Protein AF-A0AAV4GTW4-F1 (afdb_monomer)

Solvent-accessible surface area (backbone atoms only — not comparable to full-atom values): 4946 Å² total; per-residue (Å²): 137,84,76,79,82,50,72,66,62,56,50,59,38,48,52,40,29,52,50,23,52,53,52,48,29,72,65,66,73,48,82,84,55,89,89,61,62,64,67,62,46,59,73,72,50,95,55,96,60,55,73,54,54,49,55,48,42,54,39,27,56,40,87,53,55,87,75,34,65,54,70,74,50,51,53,36,51,72,65,76,106

pLDDT: mean 84.24, std 14.0, range [36.94, 95.69]

Nearest PDB structures (foldseek):
  4cyj-assembly1_A  TM=7.024E-01  e=4.479E-01  Thermochaetoides thermophila
  4cyj-assembly1_B  TM=7.005E-01  e=5.342E-01  Thermochaetoides thermophila
  4cyi-assembly4_G  TM=6.735E-01  e=6.370E-01  Thermochaetoides thermophila
  4cyi-assembly2_C  TM=6.978E-01  e=1.288E+00  Thermochaetoides thermophila
  4cyi-assembly3_A  TM=6.740E-01  e=1.366E+00  Thermochaetoides thermophila

Mean predicted aligned error: 6.53 Å

Sequence (81 aa):
MSRPLSLASFGHQSDIYAIGVMFWCLVSGEDPEQGADLLERLAATDVNLSQSQRTTLERLLEPNPEKRPCACQVVKMLSGH

InterPro domains:
  IPR000719 Protein kinase domain [PS50011] (1-81)
  IPR011009 Protein kinase-like domain superfamily [SSF56112] (9-78)

Secondary structure (DSSP, 8-state):
-PPP--HHHHHHHHHHHHHHHHHHHHHH-----TT--HHHHHHHS-----HHHHHHHHHHS-SSGGGSPPHHHHHHHHHT-

Radius of gyration: 13.49 Å; Cα contacts (8 Å, |Δi|>4): 63; chains: 1; bounding box: 29×31×42 Å

Organism: NCBI:txid1093978

Foldseek 3Di:
DDDPPPPVLVVQLVVLLVVLLVLLCVQQVDHPPPPDQSLVVLVVGPTPDDPLSSVLSCLSNPPDSVSRDGPVVSVVSVVVD

Structure (mmCIF, N/CA/C/O backbone):
data_AF-A0AAV4GTW4-F1
#
_entry.id   AF-A0AAV4GTW4-F1
#
loop_
_atom_site.group_PDB
_atom_site.id
_atom_site.type_symbol
_atom_site.label_atom_id
_atom_site.label_alt_id
_atom_site.label_comp_id
_atom_site.label_asym_id
_atom_site.label_entity_id
_atom_site.label_seq_id
_atom_site.pdbx_PDB_ins_code
_atom_site.Cartn_x
_atom_site.Cartn_y
_atom_site.Cartn_z
_atom_site.occupancy
_atom_site.B_iso_or_equiv
_atom_site.auth_seq_id
_atom_site.auth_comp_id
_atom_site.auth_asym_id
_atom_site.auth_atom_id
_atom_site.pdbx_PDB_model_num
ATOM 1 N N . MET A 1 1 ? 2.718 9.170 -31.077 1.00 36.94 1 MET A N 1
ATOM 2 C CA . MET A 1 1 ? 4.020 8.525 -30.802 1.00 36.94 1 MET A CA 1
ATOM 3 C C . MET A 1 1 ? 3.957 7.933 -29.403 1.00 36.94 1 MET A C 1
ATOM 5 O O . MET A 1 1 ? 4.083 8.674 -28.439 1.00 36.94 1 MET A O 1
ATOM 9 N N . SER A 1 2 ? 3.668 6.638 -29.284 1.00 46.59 2 SER A N 1
ATOM 10 C CA . SER A 1 2 ? 3.602 5.954 -27.986 1.00 46.59 2 SER A CA 1
ATOM 11 C C . SER A 1 2 ? 5.014 5.524 -27.591 1.00 46.59 2 SER A C 1
ATOM 13 O O . SER A 1 2 ? 5.659 4.791 -28.340 1.00 46.59 2 SER A O 1
ATOM 15 N N . ARG A 1 3 ? 5.530 6.027 -26.461 1.00 53.19 3 ARG A N 1
ATOM 16 C CA . ARG A 1 3 ? 6.807 5.555 -25.896 1.00 53.19 3 ARG A CA 1
ATOM 17 C C . ARG A 1 3 ? 6.690 4.050 -25.625 1.00 53.19 3 ARG A C 1
ATOM 19 O O . ARG A 1 3 ? 5.660 3.637 -25.095 1.00 53.19 3 ARG A O 1
ATOM 26 N N . PRO A 1 4 ? 7.713 3.237 -25.937 1.00 49.25 4 PRO A N 1
ATOM 27 C CA . PRO A 1 4 ? 7.731 1.858 -25.480 1.00 49.25 4 PRO A CA 1
ATOM 28 C C . PRO A 1 4 ? 7.745 1.877 -23.948 1.00 49.25 4 PRO A C 1
ATOM 30 O O . PRO A 1 4 ? 8.639 2.472 -23.340 1.00 49.25 4 PRO A O 1
ATOM 33 N N . LEU A 1 5 ? 6.719 1.286 -23.331 1.00 54.75 5 LEU A N 1
ATOM 34 C CA . LEU A 1 5 ? 6.682 1.017 -21.897 1.00 54.75 5 LEU A CA 1
ATOM 35 C C . LEU A 1 5 ? 7.905 0.155 -21.581 1.00 54.75 5 LEU A C 1
ATOM 37 O O . LEU A 1 5 ? 7.973 -1.005 -21.982 1.00 54.75 5 LEU A O 1
ATOM 41 N N . SER A 1 6 ? 8.927 0.740 -20.954 1.00 56.91 6 SER A N 1
ATOM 42 C CA . SER A 1 6 ? 10.117 -0.025 -20.594 1.00 56.91 6 SER A CA 1
ATOM 43 C C . SER A 1 6 ? 9.704 -1.089 -19.575 1.00 56.91 6 SER A C 1
ATOM 45 O O . SER A 1 6 ? 8.920 -0.808 -18.668 1.00 56.91 6 SER A O 1
ATOM 47 N N . LEU A 1 7 ? 10.231 -2.307 -19.703 1.00 54.16 7 LEU A N 1
ATOM 48 C CA . LEU A 1 7 ? 10.014 -3.408 -18.752 1.00 54.16 7 LEU A CA 1
ATOM 49 C C . LEU A 1 7 ? 10.217 -2.979 -17.285 1.00 54.16 7 LEU A C 1
ATOM 51 O O . LEU A 1 7 ? 9.535 -3.475 -16.392 1.00 54.16 7 LEU A O 1
A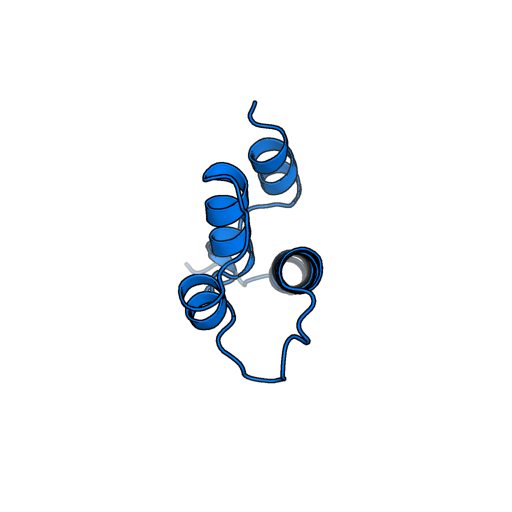TOM 55 N N . ALA A 1 8 ? 11.092 -1.998 -17.037 1.00 54.78 8 ALA A N 1
ATOM 56 C CA . ALA A 1 8 ? 11.308 -1.431 -15.710 1.00 54.78 8 ALA A CA 1
ATOM 57 C C . ALA A 1 8 ? 10.061 -0.724 -15.149 1.00 54.78 8 ALA A C 1
ATOM 59 O O . ALA A 1 8 ? 9.800 -0.822 -13.955 1.00 54.78 8 ALA A O 1
ATOM 60 N N . SER A 1 9 ? 9.259 -0.050 -15.980 1.00 55.62 9 SER A N 1
ATOM 61 C CA . SER A 1 9 ? 7.996 0.575 -15.556 1.00 55.62 9 SER A CA 1
ATOM 62 C C . SER A 1 9 ? 6.989 -0.453 -15.039 1.00 55.62 9 SER A C 1
ATOM 64 O O . SER A 1 9 ? 6.219 -0.152 -14.131 1.00 55.62 9 SER A O 1
ATOM 66 N N . PHE A 1 10 ? 6.990 -1.658 -15.612 1.00 61.53 10 PHE A N 1
ATOM 67 C CA . PHE A 1 10 ? 6.073 -2.722 -15.209 1.00 61.53 10 PHE A CA 1
ATOM 68 C C . PHE A 1 10 ? 6.494 -3.358 -13.878 1.00 61.53 10 PHE A C 1
ATOM 70 O O . PHE A 1 10 ? 5.636 -3.664 -13.053 1.00 61.53 10 PHE A O 1
ATOM 77 N N . GLY A 1 11 ? 7.807 -3.479 -13.636 1.00 78.31 11 GLY A N 1
ATOM 78 C CA . GLY A 1 11 ? 8.359 -3.964 -12.366 1.00 78.31 11 GLY A CA 1
ATOM 79 C C . GLY A 1 11 ? 7.943 -3.086 -11.188 1.00 78.31 11 GLY A C 1
ATOM 80 O O . GLY A 1 11 ? 7.229 -3.549 -10.306 1.00 78.31 11 GLY A O 1
ATOM 81 N N . HIS A 1 12 ? 8.257 -1.787 -11.249 1.00 85.75 12 HIS A N 1
ATOM 82 C CA . HIS A 1 12 ? 7.942 -0.866 -10.151 1.00 85.75 12 HIS A CA 1
ATOM 83 C C . HIS A 1 12 ? 6.444 -0.839 -9.824 1.00 85.75 12 HIS A C 1
ATOM 85 O O . HIS A 1 12 ? 6.073 -0.859 -8.658 1.00 85.75 12 HIS A O 1
ATOM 91 N N . GLN A 1 13 ? 5.565 -0.828 -10.831 1.00 92.19 13 GLN A N 1
ATOM 92 C CA . GLN A 1 13 ? 4.123 -0.805 -10.569 1.00 92.19 13 GLN A CA 1
ATOM 93 C C . GLN A 1 13 ? 3.576 -2.140 -10.055 1.00 92.19 13 GLN A C 1
ATOM 95 O O . GLN A 1 13 ? 2.548 -2.156 -9.372 1.00 92.19 13 GLN A O 1
ATOM 100 N N . SER A 1 14 ? 4.247 -3.252 -10.356 1.00 91.00 14 SER A N 1
ATOM 101 C CA . SER A 1 14 ? 3.931 -4.555 -9.764 1.00 91.00 14 SER A CA 1
ATOM 102 C C . SER 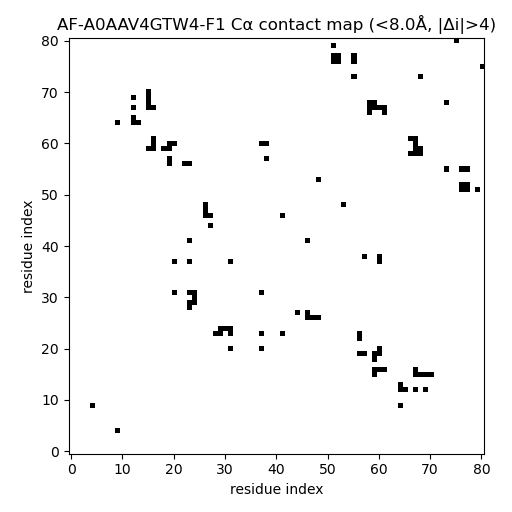A 1 14 ? 4.312 -4.589 -8.283 1.00 91.00 14 SER A C 1
ATOM 104 O O . SER A 1 14 ? 3.517 -5.058 -7.474 1.00 91.00 14 SER A O 1
ATOM 106 N N . ASP A 1 15 ? 5.454 -4.002 -7.910 1.00 93.38 15 ASP A N 1
ATOM 107 C CA . ASP A 1 15 ? 5.877 -3.888 -6.507 1.00 93.38 15 ASP A CA 1
ATOM 108 C C . ASP A 1 15 ? 4.885 -3.053 -5.682 1.00 93.38 15 ASP A C 1
ATOM 110 O O . ASP A 1 15 ? 4.513 -3.432 -4.572 1.00 93.38 15 ASP A O 1
ATOM 114 N N . ILE A 1 16 ? 4.391 -1.942 -6.241 1.00 95.69 16 ILE A N 1
ATOM 115 C CA . ILE A 1 16 ? 3.370 -1.097 -5.597 1.00 95.69 16 ILE A CA 1
ATOM 116 C C . ILE A 1 16 ? 2.076 -1.880 -5.351 1.00 95.69 16 ILE A C 1
ATOM 118 O O . ILE A 1 16 ? 1.503 -1.793 -4.265 1.00 95.69 16 ILE A O 1
ATOM 122 N N . TYR A 1 17 ? 1.646 -2.697 -6.312 1.00 94.31 17 TYR A N 1
ATOM 123 C CA . TYR A 1 17 ? 0.485 -3.563 -6.119 1.00 94.31 17 TYR A CA 1
ATOM 124 C C . TYR A 1 17 ? 0.729 -4.621 -5.041 1.00 94.31 17 TYR A C 1
ATOM 126 O O . TYR A 1 17 ? -0.117 -4.809 -4.172 1.00 94.31 17 TYR A O 1
ATOM 134 N N . ALA A 1 18 ? 1.901 -5.265 -5.039 1.00 93.12 18 ALA A N 1
ATOM 135 C CA . ALA A 1 18 ? 2.268 -6.239 -4.013 1.00 93.12 18 ALA A CA 1
ATOM 136 C C . ALA A 1 18 ? 2.269 -5.620 -2.602 1.00 93.12 18 ALA A C 1
ATOM 138 O O . ALA A 1 18 ? 1.816 -6.254 -1.652 1.00 93.12 18 ALA A O 1
ATOM 139 N N . ILE A 1 19 ? 2.695 -4.360 -2.462 1.00 95.00 19 ILE A N 1
ATOM 140 C CA . ILE A 1 19 ? 2.567 -3.604 -1.207 1.00 95.00 19 ILE A CA 1
ATOM 141 C C . ILE A 1 19 ? 1.095 -3.402 -0.831 1.00 95.00 19 ILE A C 1
ATOM 143 O O . ILE A 1 19 ? 0.751 -3.562 0.337 1.00 95.00 19 ILE A O 1
ATOM 147 N N . GLY A 1 20 ? 0.222 -3.096 -1.793 1.00 94.94 20 GLY A N 1
ATOM 148 C CA . GLY A 1 20 ? -1.227 -3.031 -1.575 1.00 94.94 20 GLY A CA 1
ATOM 149 C C . GLY A 1 20 ? -1.806 -4.345 -1.057 1.00 94.94 20 GLY A C 1
ATOM 150 O O . GLY A 1 20 ? -2.531 -4.343 -0.066 1.00 94.94 20 GLY A O 1
ATOM 151 N N . VAL A 1 21 ? -1.426 -5.469 -1.669 1.00 94.56 21 VAL A N 1
ATOM 152 C CA . VAL A 1 21 ? -1.831 -6.810 -1.225 1.00 94.56 21 VAL A CA 1
ATOM 153 C C . VAL A 1 21 ? -1.362 -7.066 0.207 1.00 94.56 21 VAL A C 1
ATOM 155 O O . VAL A 1 21 ? -2.169 -7.420 1.057 1.00 94.56 21 VAL A O 1
ATOM 158 N N . MET A 1 22 ? -0.083 -6.823 0.512 1.00 94.69 22 MET A N 1
ATOM 159 C CA . MET A 1 22 ? 0.435 -6.988 1.875 1.00 94.69 22 MET A CA 1
ATOM 160 C 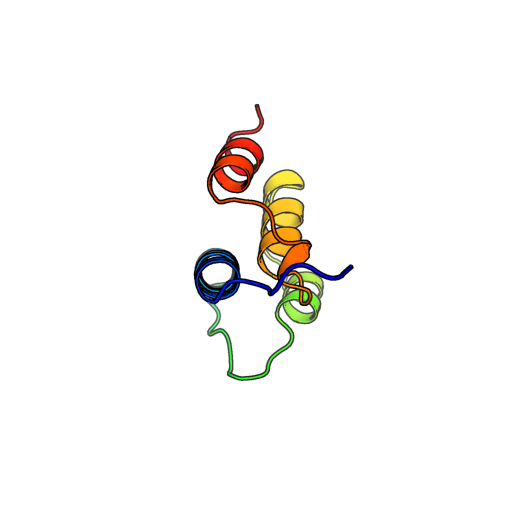C . MET A 1 22 ? -0.294 -6.094 2.880 1.00 94.69 22 MET A C 1
ATOM 162 O O . MET A 1 22 ? -0.619 -6.544 3.976 1.00 94.69 22 MET A O 1
ATOM 166 N N . PHE A 1 23 ? -0.567 -4.838 2.521 1.00 94.00 23 PHE A N 1
ATOM 167 C CA . PHE A 1 23 ? -1.295 -3.915 3.383 1.00 94.00 23 PHE A CA 1
ATOM 168 C C . PHE A 1 23 ? -2.715 -4.429 3.654 1.00 94.00 23 PHE A C 1
ATOM 170 O O . PHE A 1 23 ? -3.122 -4.465 4.812 1.00 94.00 23 PHE A O 1
ATOM 177 N N . TRP A 1 24 ? -3.423 -4.926 2.635 1.00 93.38 24 TRP A N 1
ATOM 178 C CA . TRP A 1 24 ? -4.713 -5.593 2.813 1.00 93.38 24 TRP A CA 1
ATOM 179 C C . TRP A 1 24 ? -4.634 -6.761 3.804 1.00 93.38 24 TRP A C 1
ATOM 181 O O . TRP A 1 24 ? -5.421 -6.803 4.751 1.00 93.38 24 TRP A O 1
ATOM 191 N N . CYS A 1 25 ? -3.666 -7.667 3.649 1.00 93.31 25 CYS A N 1
ATOM 192 C CA . CYS A 1 25 ? -3.501 -8.806 4.557 1.00 93.31 25 CYS A CA 1
ATOM 193 C C . CYS A 1 25 ? -3.230 -8.360 5.997 1.00 93.31 25 CYS A C 1
ATOM 195 O O . CYS A 1 25 ? -3.763 -8.937 6.938 1.00 93.31 25 CYS A O 1
ATOM 197 N N . LEU A 1 26 ? -2.416 -7.315 6.182 1.00 92.69 26 LEU A N 1
ATOM 198 C CA . LEU A 1 26 ? -2.084 -6.795 7.510 1.00 92.69 26 LEU A CA 1
ATOM 199 C C . LEU A 1 26 ? -3.300 -6.209 8.233 1.00 92.69 26 LEU A C 1
ATOM 201 O O . LEU A 1 26 ? -3.383 -6.322 9.453 1.00 92.69 26 LEU A O 1
ATOM 205 N N . VAL A 1 27 ? -4.217 -5.565 7.507 1.00 91.88 27 VAL A N 1
ATOM 206 C CA . VAL A 1 27 ? -5.365 -4.873 8.120 1.00 91.88 27 VAL A CA 1
ATOM 207 C C . VAL A 1 27 ? -6.600 -5.753 8.247 1.00 91.88 27 VAL A C 1
ATOM 209 O O . VAL A 1 27 ? -7.376 -5.562 9.177 1.00 91.88 27 VAL A O 1
ATOM 212 N N . SER A 1 28 ? -6.785 -6.700 7.328 1.00 90.38 28 SER A N 1
ATOM 213 C CA . SER A 1 28 ? -7.902 -7.652 7.356 1.00 90.38 28 SER A CA 1
ATOM 214 C C . SER A 1 28 ? -7.576 -8.914 8.156 1.00 90.38 28 SER A C 1
ATOM 216 O O . SER A 1 28 ? -8.474 -9.534 8.715 1.00 90.38 28 SER A O 1
ATOM 218 N N . GLY A 1 29 ? -6.299 -9.309 8.220 1.00 89.81 29 GLY A N 1
ATOM 219 C CA . GLY A 1 29 ? -5.892 -10.630 8.704 1.00 89.81 29 GLY A CA 1
ATOM 220 C C . GLY A 1 29 ? -6.263 -11.771 7.750 1.00 89.81 29 GLY A C 1
ATOM 221 O O . GLY A 1 29 ? -6.103 -12.935 8.112 1.00 89.81 29 GLY A O 1
ATOM 222 N N . GLU A 1 30 ? -6.765 -11.460 6.553 1.00 87.62 30 GLU A N 1
ATOM 223 C CA . GLU A 1 30 ? -7.239 -12.439 5.581 1.00 87.62 30 GLU A CA 1
ATOM 224 C C . GLU A 1 30 ? -6.175 -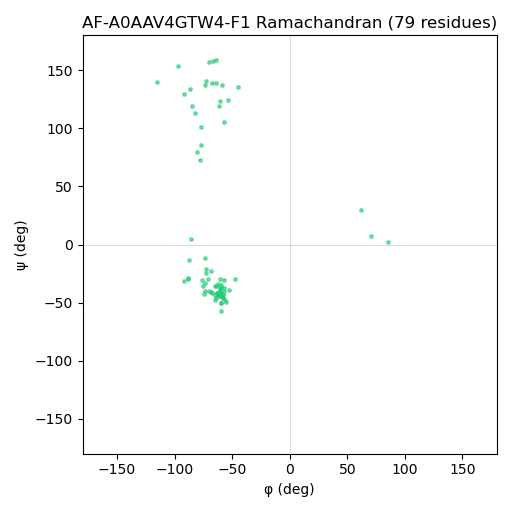12.757 4.524 1.00 87.62 30 GLU A C 1
ATOM 226 O O . GLU A 1 30 ? -5.323 -11.931 4.185 1.00 87.62 30 GLU A O 1
ATOM 231 N N . ASP A 1 31 ? -6.259 -13.961 3.956 1.00 87.19 31 ASP A N 1
ATOM 232 C CA . ASP A 1 31 ? -5.433 -14.348 2.817 1.00 87.19 31 ASP A CA 1
ATOM 233 C C . ASP A 1 31 ? -5.929 -13.651 1.531 1.00 87.19 31 ASP A C 1
ATOM 235 O O . ASP A 1 31 ? -7.148 -13.565 1.280 1.00 87.19 31 ASP A O 1
ATOM 239 N N . PRO A 1 32 ? -5.018 -13.129 0.695 1.00 82.94 32 PRO A N 1
ATOM 240 C CA . PRO A 1 32 ? -5.369 -12.582 -0.598 1.00 82.94 32 PRO A CA 1
ATOM 241 C C . PRO A 1 32 ? -5.521 -13.748 -1.581 1.00 82.94 32 PRO A C 1
ATOM 243 O O . PRO A 1 32 ? -4.612 -14.040 -2.358 1.00 82.94 32 PRO A O 1
ATOM 246 N N . GLU A 1 33 ? -6.672 -14.424 -1.526 1.00 82.25 33 GLU A N 1
ATOM 247 C CA . GLU A 1 33 ? -7.003 -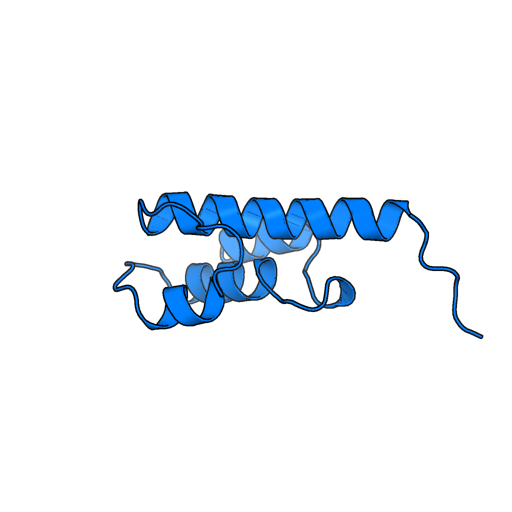15.519 -2.440 1.00 82.25 33 GLU A CA 1
ATOM 248 C C . GLU A 1 33 ? -6.656 -15.162 -3.896 1.00 82.25 33 GLU A C 1
ATOM 250 O O . GLU A 1 33 ? -6.934 -14.058 -4.380 1.00 82.25 33 GLU A O 1
ATOM 255 N N . GLN A 1 34 ? -6.044 -16.106 -4.616 1.00 68.81 34 GLN A N 1
ATOM 256 C CA . GLN A 1 34 ? -5.650 -15.874 -6.003 1.00 68.81 34 GLN A CA 1
ATOM 257 C C . GLN A 1 34 ? -6.870 -15.565 -6.876 1.00 68.81 34 GLN A C 1
ATOM 259 O O . GLN A 1 34 ? -7.789 -16.371 -6.990 1.00 68.81 34 GLN A O 1
ATOM 264 N N . GLY A 1 35 ? -6.841 -14.408 -7.541 1.00 68.06 35 GLY A N 1
ATOM 265 C CA . GLY A 1 35 ? -7.908 -13.967 -8.441 1.00 68.06 35 GLY A CA 1
ATOM 266 C C . GLY A 1 35 ? -9.072 -13.247 -7.757 1.00 68.06 35 GLY A C 1
ATOM 267 O O . GLY A 1 35 ? -10.006 -12.860 -8.454 1.00 68.06 35 GLY A O 1
ATOM 268 N N . ALA A 1 36 ? -9.022 -13.034 -6.438 1.00 76.38 36 ALA A N 1
ATOM 269 C CA . ALA A 1 36 ? -10.022 -12.235 -5.739 1.00 76.38 36 ALA A CA 1
ATOM 270 C C . ALA A 1 36 ? -9.865 -10.735 -6.039 1.00 76.38 36 ALA A C 1
ATOM 272 O O . ALA A 1 36 ? -8.749 -10.206 -6.069 1.00 76.38 36 ALA A O 1
ATOM 273 N N . ASP A 1 37 ? -10.993 -10.039 -6.200 1.00 86.44 37 ASP A N 1
ATOM 274 C CA . ASP A 1 37 ? -11.015 -8.580 -6.255 1.00 86.44 37 ASP A CA 1
ATOM 275 C C . ASP A 1 37 ? -10.868 -8.014 -4.835 1.00 86.44 37 ASP A C 1
ATOM 277 O O . ASP A 1 37 ? -11.796 -8.003 -4.020 1.00 86.44 37 ASP A O 1
ATOM 281 N N . LEU A 1 38 ? -9.651 -7.574 -4.514 1.00 87.31 38 LEU A N 1
ATOM 282 C CA . LEU A 1 38 ? -9.331 -7.031 -3.198 1.00 87.31 38 LEU A CA 1
ATOM 283 C C . LEU A 1 38 ? -10.012 -5.678 -2.930 1.00 87.31 38 LEU A C 1
ATOM 285 O O . LEU A 1 38 ? -10.193 -5.330 -1.765 1.00 87.31 38 LEU A O 1
ATOM 289 N N . LEU A 1 39 ? -10.410 -4.924 -3.962 1.00 87.19 39 LEU A N 1
ATOM 290 C CA . LEU A 1 39 ? -11.149 -3.669 -3.786 1.00 87.19 39 LEU A CA 1
ATOM 291 C C . LEU A 1 39 ? -12.598 -3.945 -3.383 1.00 87.19 39 LEU A C 1
ATOM 293 O O . LEU A 1 39 ? -13.109 -3.304 -2.464 1.00 87.19 39 LEU A O 1
ATOM 297 N N . GLU A 1 40 ? -13.243 -4.928 -4.015 1.00 87.38 40 GLU A N 1
ATOM 298 C CA . GLU A 1 40 ? -14.580 -5.370 -3.604 1.00 87.38 40 GLU A CA 1
ATOM 299 C C . GLU A 1 40 ? -14.566 -5.917 -2.172 1.00 87.38 40 GLU A C 1
ATOM 301 O O . GLU A 1 40 ? -15.419 -5.560 -1.355 1.00 87.38 40 GLU A O 1
ATOM 306 N N . ARG A 1 41 ? -13.547 -6.713 -1.821 1.00 87.56 41 ARG A N 1
ATOM 307 C CA . ARG A 1 41 ? -13.372 -7.214 -0.448 1.00 87.56 41 ARG A CA 1
ATOM 308 C C . ARG A 1 41 ? -13.140 -6.087 0.553 1.00 87.56 41 ARG A C 1
ATOM 310 O O . ARG A 1 41 ? -13.763 -6.086 1.606 1.00 87.56 41 ARG A O 1
ATOM 317 N N . LEU A 1 42 ? -12.334 -5.079 0.221 1.00 85.88 42 LEU A N 1
ATOM 318 C CA . L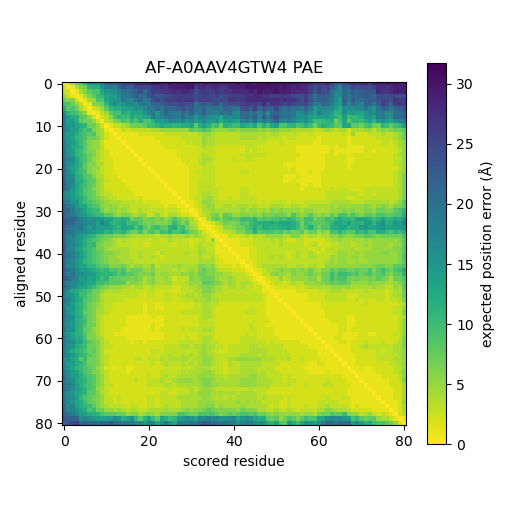EU A 1 42 ? -12.124 -3.905 1.077 1.00 85.88 42 LEU A CA 1
ATOM 319 C C . LEU A 1 42 ? -13.414 -3.117 1.357 1.00 85.88 42 LEU A C 1
ATOM 321 O O . LEU A 1 42 ? -13.537 -2.480 2.410 1.00 85.88 42 LEU A O 1
ATOM 325 N N . ALA A 1 43 ? -14.371 -3.132 0.429 1.00 84.81 43 ALA A N 1
ATOM 326 C CA . ALA A 1 43 ? -15.687 -2.539 0.642 1.00 84.81 43 ALA A CA 1
ATOM 327 C C . ALA A 1 43 ? -16.591 -3.409 1.535 1.00 84.81 43 ALA A C 1
ATOM 329 O O . ALA A 1 43 ? -17.424 -2.867 2.260 1.00 84.81 43 ALA A O 1
ATOM 330 N N . ALA A 1 44 ? -16.426 -4.734 1.491 1.00 84.56 44 ALA A N 1
ATOM 331 C CA . ALA A 1 44 ? -17.243 -5.695 2.231 1.00 84.56 44 ALA A CA 1
ATOM 332 C C . ALA A 1 44 ? -16.724 -6.006 3.649 1.00 84.56 44 ALA A C 1
ATOM 334 O O . ALA A 1 44 ? -17.524 -6.328 4.528 1.00 84.56 44 ALA A O 1
ATOM 335 N N . THR A 1 45 ? -15.414 -5.922 3.886 1.00 83.25 45 THR A N 1
ATOM 336 C CA . THR A 1 45 ? -14.808 -6.238 5.186 1.00 83.25 45 THR A CA 1
ATOM 337 C C . THR A 1 45 ? -14.812 -5.020 6.105 1.00 83.25 45 THR A C 1
ATOM 339 O O . THR A 1 45 ? -14.391 -3.919 5.734 1.00 83.25 45 THR A O 1
ATOM 342 N N . ASP A 1 46 ? -15.228 -5.239 7.352 1.00 85.06 46 ASP A N 1
ATOM 343 C CA . ASP A 1 46 ? -15.206 -4.236 8.416 1.00 85.06 46 ASP A CA 1
ATOM 344 C C . ASP A 1 46 ? -13.787 -4.065 8.988 1.00 85.06 46 ASP A C 1
ATOM 346 O O . ASP A 1 46 ? -13.450 -4.534 10.075 1.00 85.06 46 ASP A O 1
ATOM 350 N N . VAL A 1 47 ? -12.910 -3.437 8.201 1.00 87.00 47 VAL A N 1
ATOM 351 C CA . VAL A 1 47 ? -11.551 -3.073 8.622 1.00 87.00 47 VAL A CA 1
ATOM 352 C C . VAL A 1 47 ? -11.525 -1.658 9.199 1.00 87.00 47 VAL A C 1
ATOM 354 O O . VAL A 1 47 ? -11.974 -0.694 8.571 1.00 87.00 47 VAL A O 1
ATOM 357 N N . ASN A 1 48 ? -10.937 -1.513 10.389 1.00 89.69 48 ASN A N 1
ATOM 358 C CA . ASN A 1 48 ? -10.770 -0.217 11.043 1.00 89.69 48 ASN A CA 1
ATOM 359 C C . ASN A 1 48 ? -9.613 0.571 10.406 1.00 89.69 48 ASN A C 1
ATOM 361 O O . ASN A 1 48 ? -8.471 0.508 10.861 1.00 89.69 48 ASN A O 1
ATOM 365 N N . LEU A 1 49 ? -9.918 1.299 9.332 1.00 89.12 49 LEU A N 1
ATOM 366 C CA . LEU A 1 49 ? -8.975 2.153 8.614 1.00 89.12 49 LEU A CA 1
ATOM 367 C C . LEU A 1 49 ? -9.385 3.616 8.712 1.00 89.12 49 LEU A C 1
ATOM 369 O O . LEU A 1 49 ? -10.554 3.964 8.541 1.00 89.12 49 LEU A O 1
ATOM 373 N N . SER A 1 50 ? -8.400 4.497 8.880 1.00 90.88 50 SER A N 1
ATOM 374 C CA . SER A 1 50 ? -8.618 5.919 8.628 1.00 90.88 50 SER A CA 1
ATOM 375 C C . SER A 1 50 ? -8.948 6.152 7.147 1.00 90.88 50 SER A C 1
ATOM 377 O O . SER A 1 50 ? -8.577 5.365 6.269 1.00 90.88 50 SER A O 1
ATOM 379 N N . GLN A 1 51 ? -9.583 7.284 6.834 1.00 88.38 51 GLN A N 1
ATOM 380 C CA . GLN A 1 51 ? -9.877 7.641 5.443 1.00 88.38 51 GLN A CA 1
ATOM 381 C C . GLN A 1 51 ? -8.604 7.693 4.577 1.00 88.38 51 GLN A C 1
ATOM 383 O O . GLN A 1 51 ? -8.627 7.278 3.417 1.00 88.38 51 GLN A O 1
ATOM 388 N N . SER A 1 52 ? -7.480 8.169 5.134 1.00 90.00 52 SER A N 1
ATOM 389 C CA . SER A 1 52 ? -6.201 8.229 4.416 1.00 90.00 52 SER A CA 1
ATOM 390 C C . SER A 1 52 ? -5.639 6.838 4.133 1.00 90.00 52 SER A C 1
ATOM 392 O O . SER A 1 52 ? -5.190 6.583 3.017 1.00 90.00 52 SER A O 1
ATOM 394 N N . GLN A 1 53 ? -5.714 5.920 5.098 1.00 92.38 53 GLN A N 1
ATOM 395 C CA . GLN A 1 53 ? -5.281 4.534 4.929 1.00 92.38 53 GLN A CA 1
ATOM 396 C C . GLN A 1 53 ? -6.127 3.810 3.880 1.00 92.38 53 GLN A C 1
ATOM 398 O O . GLN A 1 53 ? -5.560 3.202 2.975 1.00 92.38 53 GLN A O 1
ATOM 403 N N . ARG A 1 54 ? -7.460 3.952 3.939 1.00 92.19 54 ARG A N 1
ATOM 404 C CA . ARG A 1 54 ? -8.384 3.363 2.956 1.00 92.19 54 ARG A CA 1
ATOM 405 C C . ARG A 1 54 ? -8.096 3.872 1.541 1.00 92.19 54 ARG A C 1
ATOM 407 O O . ARG A 1 54 ? -7.843 3.076 0.646 1.00 92.19 54 ARG A O 1
ATOM 414 N N . THR A 1 55 ? -7.997 5.191 1.372 1.00 92.62 55 THR A N 1
ATOM 415 C CA . THR A 1 55 ? -7.676 5.816 0.073 1.00 92.62 55 THR A CA 1
ATOM 416 C C . THR A 1 55 ? -6.303 5.373 -0.445 1.00 92.62 55 THR A C 1
ATOM 418 O O . THR A 1 55 ? -6.100 5.186 -1.643 1.00 92.62 55 THR A O 1
ATOM 421 N N . THR A 1 56 ? -5.327 5.212 0.451 1.00 94.75 56 THR A N 1
ATOM 422 C CA . THR A 1 56 ? -3.991 4.736 0.078 1.00 94.75 56 THR A CA 1
ATOM 423 C C . THR A 1 56 ? -4.045 3.305 -0.435 1.00 94.75 56 THR A C 1
ATOM 425 O O . THR A 1 56 ? -3.499 3.030 -1.503 1.00 94.75 56 THR A O 1
ATOM 428 N N . LEU A 1 57 ? -4.740 2.423 0.285 1.00 94.38 57 LEU A N 1
ATOM 429 C CA . LEU A 1 57 ? -4.916 1.024 -0.086 1.00 94.38 57 LEU A CA 1
ATOM 430 C C . LEU A 1 57 ? -5.627 0.873 -1.439 1.00 94.38 57 LEU A C 1
ATOM 432 O O . LEU A 1 57 ? -5.140 0.143 -2.299 1.00 94.38 57 LEU A O 1
ATOM 436 N N . GLU A 1 58 ? -6.696 1.633 -1.674 1.00 94.38 58 GLU A N 1
ATOM 437 C CA . GLU A 1 58 ? -7.407 1.649 -2.960 1.00 94.38 58 GLU A CA 1
ATOM 438 C C . GLU A 1 58 ? -6.483 2.037 -4.123 1.00 94.38 58 GLU A C 1
ATOM 440 O O . GLU A 1 58 ? -6.479 1.399 -5.174 1.00 94.38 58 GLU A O 1
ATOM 445 N N . ARG A 1 59 ? -5.630 3.052 -3.930 1.00 95.38 59 ARG A N 1
ATOM 446 C CA . ARG A 1 59 ? -4.684 3.500 -4.965 1.00 95.38 59 ARG A CA 1
ATOM 447 C C . ARG A 1 59 ? -3.538 2.524 -5.219 1.00 95.38 59 ARG A C 1
ATOM 449 O O . ARG A 1 59 ? -3.020 2.493 -6.334 1.00 95.38 59 ARG A O 1
ATOM 456 N N . LEU A 1 60 ? -3.121 1.763 -4.208 1.00 95.12 60 LEU A N 1
ATOM 457 C CA . LEU A 1 60 ? -2.126 0.694 -4.347 1.00 95.12 60 LEU A CA 1
ATOM 458 C C . LEU A 1 60 ? -2.687 -0.482 -5.164 1.00 95.12 60 LEU A C 1
ATOM 460 O O . LEU A 1 60 ? -1.987 -1.027 -6.017 1.00 95.12 60 LEU A O 1
ATOM 464 N N . LEU A 1 61 ? -3.954 -0.833 -4.925 1.00 94.19 61 LEU A N 1
ATOM 465 C CA . LEU A 1 61 ? -4.666 -1.948 -5.559 1.00 94.19 61 LEU A CA 1
ATOM 466 C C . LEU A 1 61 ? -5.317 -1.595 -6.907 1.00 94.19 61 LEU A C 1
ATOM 468 O O . LEU A 1 61 ? -5.993 -2.430 -7.501 1.00 94.19 61 LEU A O 1
ATOM 472 N N . GLU A 1 62 ? -5.099 -0.383 -7.420 1.00 93.44 62 GLU A N 1
ATOM 473 C CA . GLU A 1 62 ? -5.661 0.072 -8.692 1.00 93.44 62 GLU A CA 1
ATOM 474 C C . GLU A 1 62 ? -5.322 -0.911 -9.841 1.00 93.44 62 GLU A C 1
ATOM 476 O O . GLU A 1 62 ? -4.137 -1.195 -10.090 1.00 93.44 62 GLU A O 1
ATOM 481 N N . PRO A 1 63 ? -6.333 -1.432 -10.568 1.00 89.31 63 PRO A N 1
ATOM 482 C CA . PRO A 1 63 ? -6.121 -2.413 -11.629 1.00 89.31 63 PRO A CA 1
ATOM 483 C C . PRO A 1 63 ? -5.216 -1.907 -12.750 1.00 89.31 63 PRO A C 1
ATOM 485 O O . PRO A 1 63 ? -4.426 -2.682 -13.288 1.00 89.31 63 PRO A O 1
ATOM 488 N N . ASN A 1 64 ? -5.282 -0.613 -13.087 1.00 90.38 64 ASN A N 1
ATOM 489 C CA . ASN A 1 64 ? -4.402 -0.019 -14.088 1.00 90.38 64 ASN A CA 1
ATOM 490 C C . ASN A 1 64 ? -3.027 0.354 -13.481 1.00 90.38 64 ASN A C 1
ATOM 492 O O . ASN A 1 64 ? -2.944 1.322 -12.718 1.00 90.38 64 ASN A O 1
ATOM 496 N N . PRO A 1 65 ? -1.918 -0.309 -13.877 1.00 91.06 65 PRO A N 1
ATOM 497 C CA . PRO A 1 65 ? -0.593 -0.044 -13.317 1.00 91.06 65 PRO A CA 1
ATOM 498 C C . PRO A 1 65 ? -0.132 1.409 -13.462 1.00 91.06 65 PRO A C 1
ATOM 500 O O . PRO A 1 65 ? 0.588 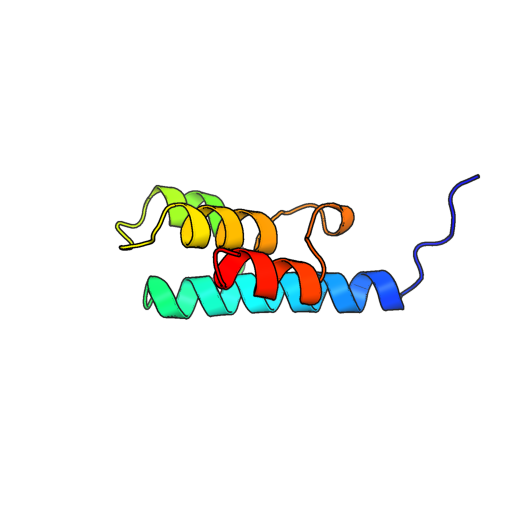1.906 -12.606 1.00 91.06 65 PRO A O 1
ATOM 503 N N . GLU A 1 66 ? -0.545 2.122 -14.511 1.00 89.75 66 GLU A N 1
ATOM 504 C CA . GLU A 1 66 ? -0.105 3.503 -14.758 1.00 89.75 66 GLU A CA 1
ATOM 505 C C . GLU A 1 66 ? -0.728 4.519 -13.795 1.00 89.75 66 GLU A C 1
ATOM 507 O O . GLU A 1 66 ? -0.195 5.612 -13.609 1.00 89.75 66 GLU A O 1
ATOM 512 N N . LYS A 1 67 ? -1.854 4.166 -13.172 1.00 92.19 67 LYS A N 1
ATOM 513 C CA . LYS A 1 67 ? -2.558 5.024 -12.214 1.00 92.19 67 LYS A CA 1
ATOM 514 C C . LYS A 1 67 ? -2.050 4.858 -10.779 1.00 92.19 67 LYS A C 1
ATOM 516 O O . LYS A 1 67 ? -2.359 5.691 -9.918 1.00 92.19 67 LYS A O 1
ATOM 521 N N . ARG A 1 68 ? -1.269 3.804 -10.522 1.00 94.88 68 ARG A N 1
ATOM 522 C CA . ARG A 1 68 ? -0.685 3.529 -9.209 1.00 94.88 68 ARG A CA 1
ATOM 523 C C . ARG A 1 68 ? 0.370 4.589 -8.853 1.00 94.88 68 ARG A C 1
ATOM 525 O O . ARG A 1 68 ? 1.147 5.005 -9.720 1.00 94.88 68 ARG A O 1
ATOM 532 N N . PRO A 1 69 ? 0.402 5.056 -7.594 1.00 94.38 69 PRO A N 1
ATOM 533 C CA . PRO A 1 69 ? 1.383 6.035 -7.131 1.00 94.38 69 PRO A CA 1
ATOM 534 C C . PRO A 1 69 ? 2.799 5.440 -7.050 1.00 94.38 69 PRO A C 1
ATOM 536 O O . PRO A 1 69 ? 2.968 4.242 -6.850 1.00 94.38 69 PRO A O 1
ATOM 539 N N . CYS A 1 70 ? 3.837 6.282 -7.108 1.00 92.56 70 CYS A N 1
ATOM 540 C CA . CYS A 1 70 ? 5.194 5.848 -6.750 1.00 92.56 70 CYS A CA 1
ATOM 541 C C . CYS A 1 70 ? 5.294 5.526 -5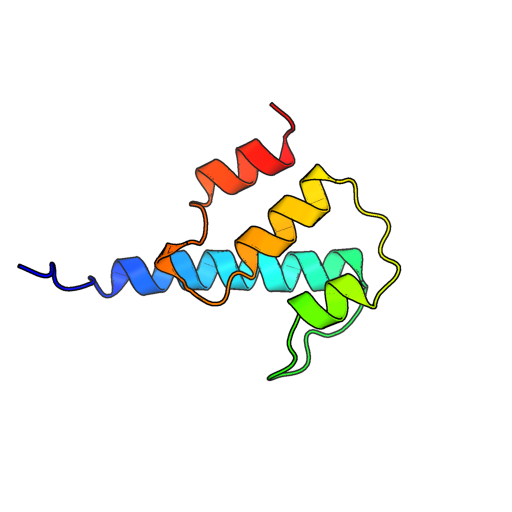.253 1.00 92.56 70 CYS A C 1
ATOM 543 O O . CYS A 1 70 ? 4.588 6.120 -4.437 1.00 92.56 70 CYS A O 1
ATOM 545 N N . ALA A 1 71 ? 6.276 4.709 -4.862 1.00 90.69 71 ALA A N 1
ATOM 546 C CA . ALA A 1 71 ? 6.563 4.420 -3.451 1.00 90.69 71 ALA A CA 1
ATOM 547 C C . ALA A 1 71 ? 6.746 5.704 -2.617 1.00 90.69 71 ALA A C 1
ATOM 549 O O . ALA A 1 71 ? 6.225 5.827 -1.513 1.00 90.69 71 ALA A O 1
ATOM 550 N N . CYS A 1 72 ? 7.407 6.712 -3.193 1.00 91.88 72 CYS A N 1
ATOM 551 C CA . CYS A 1 72 ? 7.555 8.033 -2.591 1.00 91.88 72 CYS A CA 1
ATOM 552 C C . CYS A 1 72 ? 6.228 8.725 -2.245 1.00 91.88 72 CYS A C 1
ATOM 554 O O . CYS A 1 72 ? 6.120 9.396 -1.221 1.00 91.88 72 CYS A O 1
ATOM 556 N N . GLN A 1 73 ? 5.229 8.600 -3.115 1.00 93.25 73 GLN A N 1
ATOM 557 C CA . GLN A 1 73 ? 3.896 9.157 -2.915 1.00 93.25 73 GLN A CA 1
ATOM 558 C C . GLN A 1 73 ? 3.130 8.344 -1.874 1.00 93.25 73 GLN A C 1
ATOM 560 O O . GLN A 1 73 ? 2.493 8.948 -1.019 1.00 93.25 73 GLN A O 1
ATOM 565 N N . VAL A 1 74 ? 3.247 7.011 -1.895 1.00 92.31 74 VAL A N 1
ATOM 566 C CA . VAL A 1 74 ? 2.627 6.127 -0.892 1.00 92.31 74 VAL A CA 1
ATOM 567 C C . VAL A 1 74 ? 3.072 6.513 0.517 1.00 92.31 74 VAL A C 1
ATOM 569 O O . VAL A 1 74 ? 2.228 6.712 1.384 1.00 92.31 74 VAL A O 1
ATOM 572 N N . VAL A 1 75 ? 4.378 6.704 0.739 1.00 91.25 75 VAL A N 1
ATOM 573 C CA . VAL A 1 75 ? 4.902 7.113 2.053 1.00 91.25 75 VAL A CA 1
ATOM 574 C C . VAL A 1 75 ? 4.276 8.432 2.512 1.00 91.25 75 VAL A C 1
ATOM 576 O O . VAL A 1 75 ? 3.790 8.508 3.634 1.00 91.25 75 VAL A O 1
ATOM 579 N N . LYS A 1 76 ? 4.200 9.444 1.638 1.00 91.81 76 LYS A N 1
ATOM 580 C CA . LYS A 1 76 ? 3.569 10.736 1.970 1.00 91.81 76 LYS A CA 1
ATOM 581 C C . LYS A 1 76 ? 2.090 10.587 2.323 1.00 91.81 76 LYS A C 1
ATOM 583 O O . LYS A 1 76 ? 1.634 11.145 3.314 1.00 91.81 76 LYS A O 1
ATOM 588 N N . MET A 1 77 ? 1.359 9.790 1.543 1.00 90.19 77 MET A N 1
ATOM 589 C CA . MET A 1 77 ? -0.058 9.520 1.790 1.00 90.19 77 MET A CA 1
ATOM 590 C C . MET A 1 77 ? -0.292 8.849 3.151 1.00 9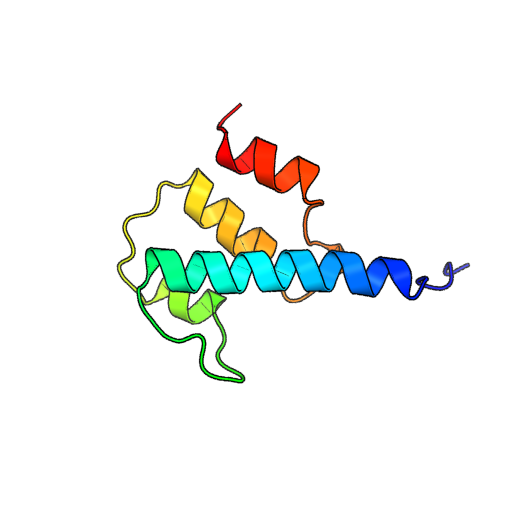0.19 77 MET A C 1
ATOM 592 O O . MET A 1 77 ? -1.245 9.199 3.845 1.00 90.19 77 MET A O 1
ATOM 596 N N . LEU A 1 78 ? 0.595 7.933 3.556 1.00 84.69 78 LEU A N 1
ATOM 597 C CA . LEU A 1 78 ? 0.535 7.271 4.862 1.00 84.69 78 LEU A CA 1
ATOM 598 C C . LEU A 1 78 ? 0.949 8.189 6.018 1.00 84.69 78 LEU A C 1
ATOM 600 O O . LEU A 1 78 ? 0.409 8.059 7.113 1.00 84.69 78 LEU A O 1
ATOM 604 N N . SER A 1 79 ? 1.882 9.117 5.795 1.00 82.94 79 SER A N 1
ATOM 605 C CA . SER A 1 79 ? 2.351 10.055 6.823 1.00 82.94 79 SER A CA 1
ATOM 606 C C . SER A 1 79 ? 1.354 11.170 7.157 1.00 82.94 79 SER A C 1
ATOM 608 O O . SER A 1 79 ? 1.544 11.857 8.155 1.00 82.94 79 SER A O 1
ATOM 610 N N . GLY A 1 80 ? 0.293 11.359 6.362 1.00 68.81 80 GLY A N 1
ATOM 611 C CA . GLY A 1 80 ? -0.706 12.406 6.611 1.00 68.81 80 GLY A CA 1
ATOM 612 C C . GLY A 1 80 ? -0.131 13.829 6.558 1.00 68.81 80 GLY A C 1
ATOM 613 O O . GLY A 1 80 ? -0.611 14.706 7.278 1.00 68.81 80 GLY A O 1
ATOM 614 N N . HIS A 1 81 ? 0.920 14.044 5.759 1.00 52.41 81 HIS A N 1
ATOM 615 C CA . HIS A 1 81 ? 1.605 15.327 5.560 1.00 52.41 81 HIS A CA 1
ATOM 616 C C . HIS A 1 81 ? 1.597 15.730 4.085 1.00 52.41 81 HIS A C 1
ATOM 618 O O . HIS A 1 81 ? 1.853 14.849 3.229 1.00 52.41 81 HIS A O 1
#